Protein AF-A0A523MKH8-F1 (afdb_monomer)

Structure (mmCIF, N/CA/C/O backbone):
data_AF-A0A523MKH8-F1
#
_entry.id   AF-A0A523MKH8-F1
#
loop_
_atom_site.group_PDB
_atom_site.id
_atom_site.type_symbol
_atom_site.label_atom_id
_atom_site.label_alt_id
_atom_site.label_comp_id
_atom_site.label_asym_id
_atom_site.label_entity_id
_atom_site.label_seq_id
_atom_site.pdbx_PDB_ins_code
_atom_site.Cartn_x
_atom_site.Cartn_y
_atom_site.Cartn_z
_atom_site.occupancy
_atom_site.B_iso_or_equiv
_atom_site.auth_seq_id
_atom_site.auth_comp_id
_atom_site.auth_asym_id
_atom_site.auth_atom_id
_atom_site.pdbx_PDB_model_num
ATOM 1 N N . HIS A 1 1 ? -17.937 -6.289 21.067 1.00 56.91 1 HIS A N 1
ATOM 2 C CA . HIS A 1 1 ? -17.363 -6.189 19.705 1.00 56.91 1 HIS A CA 1
ATOM 3 C C . HIS A 1 1 ? -18.243 -6.750 18.577 1.00 56.91 1 HIS A C 1
ATOM 5 O O . HIS A 1 1 ? -18.195 -6.174 17.505 1.00 56.91 1 HIS A O 1
ATOM 11 N N . ARG A 1 2 ? -19.086 -7.787 18.770 1.00 57.19 2 ARG A N 1
ATOM 12 C CA . ARG A 1 2 ? -19.915 -8.384 17.683 1.00 57.19 2 ARG A CA 1
ATOM 13 C C . ARG A 1 2 ? -20.942 -7.458 16.992 1.00 57.19 2 ARG A C 1
ATOM 15 O O . ARG A 1 2 ? -21.466 -7.839 15.958 1.00 57.19 2 ARG A O 1
ATOM 22 N N . ASN A 1 3 ? -21.192 -6.258 17.525 1.00 72.50 3 ASN A N 1
ATOM 23 C CA . ASN A 1 3 ? -22.085 -5.254 16.923 1.00 72.50 3 ASN A CA 1
ATOM 24 C C . ASN A 1 3 ? -21.328 -4.106 16.225 1.00 72.50 3 ASN A C 1
ATOM 26 O O . ASN A 1 3 ? -21.942 -3.107 15.864 1.00 72.50 3 ASN A O 1
ATOM 30 N N . ALA A 1 4 ? -20.000 -4.193 16.094 1.00 81.94 4 ALA A N 1
ATOM 31 C CA . ALA A 1 4 ? -19.232 -3.178 15.382 1.00 81.94 4 ALA A CA 1
ATOM 32 C C . ALA A 1 4 ? -19.385 -3.361 13.864 1.00 81.94 4 ALA A C 1
ATOM 34 O O . ALA A 1 4 ? -19.297 -4.479 13.352 1.00 81.94 4 ALA A O 1
ATOM 35 N N . HIS A 1 5 ? -19.573 -2.249 13.157 1.00 95.19 5 HIS A N 1
ATOM 36 C CA . HIS A 1 5 ? -19.490 -2.180 11.702 1.00 95.19 5 HIS A CA 1
ATOM 37 C C . HIS A 1 5 ? -18.247 -1.372 11.344 1.00 95.19 5 HIS A C 1
ATOM 39 O O . HIS A 1 5 ? -18.125 -0.216 11.742 1.00 95.19 5 HIS A O 1
ATOM 45 N N . VAL A 1 6 ? -17.310 -1.991 10.629 1.00 97.38 6 VAL A N 1
ATOM 46 C CA . VAL A 1 6 ? -16.057 -1.355 10.212 1.00 97.38 6 VAL A CA 1
ATOM 47 C C . VAL A 1 6 ? -16.087 -1.095 8.712 1.00 97.38 6 VAL A C 1
ATOM 49 O O . VAL A 1 6 ? -16.330 -2.002 7.914 1.00 97.38 6 VAL A O 1
ATOM 52 N N . ALA A 1 7 ? -15.818 0.147 8.320 1.00 97.81 7 ALA A N 1
ATOM 53 C CA . ALA A 1 7 ? -15.538 0.491 6.935 1.00 97.81 7 ALA A CA 1
ATOM 54 C C . ALA A 1 7 ? -14.025 0.424 6.690 1.00 97.81 7 ALA A C 1
ATOM 56 O O . ALA A 1 7 ? -13.246 1.010 7.438 1.00 97.81 7 ALA A O 1
ATOM 57 N N . VAL A 1 8 ? -13.612 -0.278 5.637 1.00 97.94 8 VAL A N 1
ATOM 58 C CA . VAL A 1 8 ? -12.225 -0.322 5.167 1.00 97.94 8 VAL A CA 1
ATOM 59 C C . VAL A 1 8 ? -12.155 0.398 3.826 1.00 97.94 8 VAL A C 1
ATOM 61 O O . VAL A 1 8 ? -12.835 0.009 2.876 1.00 97.94 8 VAL A O 1
ATOM 64 N N . ILE A 1 9 ? -11.346 1.456 3.754 1.00 96.81 9 ILE A N 1
ATOM 65 C CA . ILE A 1 9 ? -11.190 2.291 2.558 1.00 96.81 9 ILE A CA 1
ATOM 66 C C . ILE A 1 9 ? -9.905 1.876 1.829 1.00 96.81 9 ILE A C 1
ATOM 68 O O . ILE A 1 9 ? -8.805 2.059 2.342 1.00 96.81 9 ILE A O 1
ATOM 72 N N . GLY A 1 10 ? -10.062 1.319 0.627 1.00 93.81 10 GLY A N 1
ATOM 73 C CA . GLY A 1 10 ? -9.004 0.789 -0.235 1.00 93.81 10 GLY A CA 1
ATOM 74 C C . GLY A 1 10 ? -8.902 -0.739 -0.172 1.00 93.81 10 GLY A C 1
ATOM 75 O O . GLY A 1 10 ? -8.475 -1.296 0.836 1.00 93.81 10 GLY A O 1
ATOM 76 N N . ALA A 1 11 ? -9.204 -1.437 -1.274 1.00 93.38 11 ALA A N 1
ATOM 77 C CA . ALA A 1 11 ? -9.147 -2.904 -1.358 1.00 93.38 11 ALA A CA 1
ATOM 78 C C . ALA A 1 11 ? -7.786 -3.446 -1.834 1.00 93.38 11 ALA A C 1
ATOM 80 O O . ALA A 1 11 ? -7.691 -4.543 -2.387 1.00 93.38 11 ALA A O 1
ATOM 81 N N . GLY A 1 12 ? -6.715 -2.678 -1.614 1.00 91.00 12 GLY A N 1
ATOM 82 C CA . GLY A 1 12 ? -5.345 -3.091 -1.908 1.00 91.00 12 GLY A CA 1
ATOM 83 C C . GLY A 1 12 ? -4.809 -4.158 -0.945 1.00 91.00 12 GLY A C 1
ATOM 84 O O . GLY A 1 12 ? -5.530 -4.710 -0.115 1.00 91.00 12 GLY A O 1
ATOM 85 N N . ALA A 1 13 ? -3.498 -4.414 -1.021 1.00 91.44 13 ALA A N 1
ATOM 86 C CA . ALA A 1 13 ? -2.828 -5.462 -0.243 1.00 91.44 13 ALA A CA 1
ATOM 87 C C . ALA A 1 13 ? -3.000 -5.332 1.281 1.00 91.44 13 ALA A C 1
ATOM 89 O O . ALA A 1 13 ? -2.911 -6.328 1.982 1.00 91.44 13 ALA A O 1
ATOM 90 N N . PHE A 1 14 ? -3.243 -4.132 1.802 1.00 95.69 14 PHE A N 1
ATOM 91 C CA . PHE A 1 14 ? -3.489 -3.932 3.228 1.00 95.69 14 PHE A CA 1
ATOM 92 C C . PHE A 1 14 ? -4.976 -4.068 3.554 1.00 95.69 14 PHE A C 1
ATOM 94 O O . PHE A 1 14 ? -5.374 -4.987 4.266 1.00 95.69 14 PHE A O 1
ATOM 101 N N . GLY A 1 15 ? -5.818 -3.212 2.968 1.00 96.38 15 GLY A N 1
ATOM 102 C CA . GLY A 1 15 ? -7.240 -3.174 3.302 1.00 96.38 15 GLY A CA 1
ATOM 103 C C . GLY A 1 15 ? -7.999 -4.459 2.963 1.00 96.38 15 GLY A C 1
ATOM 104 O O . GLY A 1 15 ? -8.848 -4.872 3.748 1.00 96.38 15 GLY A O 1
ATOM 105 N N . GLY A 1 16 ? -7.660 -5.161 1.875 1.00 95.75 16 GLY A N 1
ATOM 106 C CA . GLY A 1 16 ? -8.291 -6.443 1.544 1.00 95.75 16 GLY A CA 1
ATOM 107 C C . GLY A 1 16 ? -8.060 -7.519 2.615 1.00 95.75 16 GLY A C 1
ATOM 108 O O . GLY A 1 16 ? -9.003 -8.190 3.039 1.00 95.75 16 GLY A O 1
ATOM 109 N N . TRP A 1 17 ? -6.823 -7.648 3.107 1.00 97.69 17 TRP A N 1
ATOM 110 C CA . TRP A 1 17 ? -6.480 -8.601 4.169 1.00 97.69 17 TRP A CA 1
ATOM 111 C C . TRP A 1 17 ? -7.033 -8.179 5.534 1.00 97.69 17 TRP A C 1
ATOM 113 O O . TRP A 1 17 ? -7.532 -9.030 6.272 1.00 97.69 17 TRP A O 1
ATOM 123 N N . THR A 1 18 ? -7.027 -6.883 5.858 1.00 98.25 18 THR A N 1
ATOM 124 C CA . THR A 1 18 ? -7.670 -6.361 7.075 1.00 98.25 18 THR A CA 1
ATOM 125 C C . THR A 1 18 ? -9.172 -6.645 7.072 1.00 98.25 18 THR A C 1
ATOM 127 O O . THR A 1 18 ? -9.703 -7.183 8.042 1.00 98.25 18 THR A O 1
ATOM 130 N N . ALA A 1 19 ? -9.862 -6.354 5.964 1.00 97.88 19 ALA A N 1
ATOM 131 C CA . ALA A 1 19 ? -11.292 -6.612 5.810 1.00 97.88 19 ALA A CA 1
ATOM 132 C C . ALA A 1 19 ? -11.626 -8.102 5.970 1.00 97.88 19 ALA A C 1
ATOM 134 O O . ALA A 1 19 ? -12.582 -8.447 6.666 1.00 97.88 19 ALA A O 1
ATOM 135 N N . LEU A 1 20 ? -10.812 -8.989 5.386 1.00 97.88 20 LEU A N 1
ATOM 136 C CA . LEU A 1 20 ? -10.971 -10.435 5.533 1.00 97.88 20 LEU A CA 1
ATOM 137 C C . LEU A 1 20 ? -10.853 -10.885 6.997 1.00 97.88 20 LEU A C 1
ATOM 139 O O . LEU A 1 20 ? -11.676 -11.675 7.459 1.00 97.88 20 LEU A O 1
ATOM 143 N N . ASN A 1 21 ? -9.853 -10.397 7.734 1.00 98.25 21 ASN A N 1
ATOM 144 C CA . ASN A 1 21 ? -9.635 -10.790 9.129 1.00 98.25 21 ASN A CA 1
ATOM 145 C C . ASN A 1 21 ? -10.689 -10.211 10.086 1.00 98.25 21 ASN A C 1
ATOM 147 O O . ASN A 1 21 ? -11.141 -10.909 10.999 1.00 98.25 21 ASN A O 1
ATOM 151 N N . LEU A 1 22 ? -11.162 -8.986 9.837 1.00 97.62 22 LEU A N 1
ATOM 152 C CA . LEU A 1 22 ? -12.305 -8.409 10.551 1.00 97.62 22 LEU A CA 1
ATOM 153 C C . LEU A 1 22 ? -13.576 -9.239 10.321 1.00 97.62 22 LEU A C 1
ATOM 155 O O . LEU A 1 22 ? -14.253 -9.614 11.280 1.00 97.62 22 LEU A O 1
ATOM 159 N N . LEU A 1 23 ? -13.859 -9.600 9.065 1.00 97.19 23 LEU A N 1
ATOM 160 C CA . LEU A 1 23 ? -15.010 -10.433 8.714 1.00 97.19 23 LEU A CA 1
ATOM 161 C C . LEU A 1 23 ? -14.934 -11.812 9.389 1.00 97.19 23 LEU A C 1
ATOM 163 O O . LEU A 1 23 ? -15.914 -12.271 9.974 1.00 97.19 23 LEU A O 1
ATOM 167 N N . ARG A 1 24 ? -13.759 -12.457 9.370 1.00 97.19 24 ARG A N 1
ATOM 168 C CA . ARG A 1 24 ? -13.514 -13.744 10.054 1.00 97.19 24 ARG A CA 1
ATOM 169 C C . ARG A 1 24 ? -13.691 -13.660 11.570 1.00 97.19 24 ARG A C 1
ATOM 171 O O . ARG A 1 24 ? -14.104 -14.638 12.184 1.00 97.19 24 ARG A O 1
ATOM 178 N N . SER A 1 25 ? -13.447 -12.491 12.156 1.00 95.88 25 SER A N 1
ATOM 179 C CA . SER A 1 25 ? -13.689 -12.209 13.576 1.00 95.88 25 SER A CA 1
ATOM 180 C C . SER A 1 25 ? -15.167 -11.948 13.914 1.00 95.88 25 SER A C 1
ATOM 182 O O . SER A 1 25 ? -15.499 -11.668 15.067 1.00 95.88 25 SER A O 1
ATOM 184 N N . GLY A 1 26 ? -16.073 -12.050 12.933 1.00 95.69 26 GLY A N 1
ATOM 185 C CA . GLY A 1 26 ? -17.515 -11.864 13.113 1.00 95.69 26 GLY A CA 1
ATOM 186 C C . GLY A 1 26 ? -17.958 -10.400 13.143 1.00 95.69 26 GLY A C 1
ATOM 187 O O . GLY A 1 26 ? -19.016 -10.101 13.692 1.00 95.69 26 GLY A O 1
ATOM 188 N N . VAL A 1 27 ? -17.145 -9.494 12.596 1.00 96.44 27 VAL A N 1
ATOM 189 C CA . VAL A 1 27 ? -17.450 -8.064 12.460 1.00 96.44 27 VAL A CA 1
ATOM 190 C C . VAL A 1 27 ? -18.168 -7.833 11.132 1.00 96.44 27 VAL A C 1
ATOM 192 O O . VAL A 1 27 ? -17.822 -8.447 10.120 1.00 96.44 27 VAL A O 1
ATOM 195 N N . GLN A 1 28 ? -19.146 -6.929 11.102 1.00 97.06 28 GLN A N 1
ATOM 196 C CA . GLN A 1 28 ? -19.713 -6.474 9.835 1.00 97.06 28 GLN A CA 1
ATOM 197 C C . GLN A 1 28 ? -18.705 -5.552 9.141 1.00 97.06 28 GLN A C 1
ATOM 199 O O . GLN A 1 28 ? -18.211 -4.607 9.754 1.00 97.06 28 GLN A O 1
ATOM 204 N N . VAL A 1 29 ? -18.404 -5.801 7.865 1.00 97.94 29 VAL A N 1
ATOM 205 C CA . VAL A 1 29 ? -17.393 -5.033 7.124 1.00 97.94 29 VAL A CA 1
ATOM 206 C C . VAL A 1 29 ? -17.981 -4.460 5.841 1.00 97.94 29 VAL A C 1
ATOM 208 O O . VAL A 1 29 ? -18.578 -5.188 5.052 1.00 97.94 29 VAL A O 1
ATOM 211 N N . THR A 1 30 ? -17.761 -3.166 5.609 1.00 97.44 30 THR A N 1
ATOM 212 C CA . THR A 1 30 ? -17.904 -2.555 4.281 1.00 97.44 30 THR A CA 1
ATOM 213 C C . THR A 1 30 ? -16.514 -2.317 3.711 1.00 97.44 30 THR A C 1
ATOM 215 O O . THR A 1 30 ? -15.745 -1.548 4.280 1.00 97.44 30 THR A O 1
ATOM 218 N N . LEU A 1 31 ? -16.191 -2.955 2.587 1.00 96.81 31 LEU A N 1
ATOM 219 C CA . LEU A 1 31 ? -14.949 -2.711 1.856 1.00 96.81 31 LEU A CA 1
ATOM 220 C C . LEU A 1 31 ? -15.229 -1.770 0.683 1.00 96.81 31 LEU A C 1
ATOM 222 O O . LEU A 1 31 ? -16.050 -2.080 -0.179 1.00 96.81 31 LEU A O 1
ATOM 226 N N . LEU A 1 32 ? -14.551 -0.626 0.663 1.00 96.06 32 LEU A N 1
ATOM 227 C CA . LEU A 1 32 ? -14.695 0.403 -0.359 1.00 96.06 32 LEU A CA 1
ATOM 228 C C . LEU A 1 32 ? -13.449 0.421 -1.238 1.00 96.06 32 LEU A C 1
ATOM 230 O O . LEU A 1 32 ? -12.332 0.500 -0.735 1.00 96.06 32 LEU A O 1
ATOM 234 N N . ASP A 1 33 ? -13.639 0.394 -2.551 1.00 93.50 33 ASP A N 1
ATOM 235 C CA . ASP A 1 33 ? -12.572 0.589 -3.526 1.00 93.50 33 ASP A CA 1
ATOM 236 C C . ASP A 1 33 ? -13.068 1.499 -4.648 1.00 93.50 33 ASP A C 1
ATOM 238 O O . ASP A 1 33 ? -14.231 1.416 -5.045 1.00 93.50 33 ASP A O 1
ATOM 242 N N . ALA A 1 34 ? -12.197 2.367 -5.161 1.00 90.06 34 ALA A N 1
ATOM 243 C CA . ALA A 1 34 ? -12.567 3.336 -6.188 1.00 90.06 34 ALA A CA 1
ATOM 244 C C . ALA A 1 34 ? -12.930 2.685 -7.535 1.00 90.06 34 ALA A C 1
ATOM 246 O O . ALA A 1 34 ? -13.630 3.298 -8.339 1.00 90.06 34 ALA A O 1
ATOM 247 N N . TRP A 1 35 ? -12.452 1.466 -7.798 1.00 87.88 35 TRP A N 1
ATOM 248 C CA . TRP A 1 35 ? -12.544 0.826 -9.114 1.00 87.88 35 TRP A CA 1
ATOM 249 C C . TRP A 1 35 ? -13.167 -0.575 -9.079 1.00 87.88 35 TRP A C 1
ATOM 251 O O . TRP A 1 35 ? -13.362 -1.178 -10.134 1.00 87.88 35 TRP A O 1
ATOM 261 N N . GLY A 1 36 ? -13.504 -1.083 -7.892 1.00 85.06 36 GLY A N 1
ATOM 262 C CA . GLY A 1 36 ? -14.128 -2.393 -7.709 1.00 85.06 36 GLY A CA 1
ATOM 263 C C . GLY A 1 36 ? -13.172 -3.581 -7.914 1.00 85.06 36 GLY A C 1
ATOM 264 O O . GLY A 1 36 ? -12.005 -3.421 -8.257 1.00 85.06 36 GLY A O 1
ATOM 265 N N . PRO A 1 37 ? -13.622 -4.819 -7.682 1.00 82.38 37 PRO A N 1
ATOM 266 C CA . PRO A 1 37 ? -12.751 -5.990 -7.756 1.00 82.38 37 PRO A CA 1
ATOM 267 C C . PRO A 1 37 ? -12.254 -6.269 -9.186 1.00 82.38 37 PRO A C 1
ATOM 269 O O . PRO A 1 37 ? -13.000 -6.148 -10.153 1.00 82.38 37 PRO A O 1
ATOM 272 N N . GLY A 1 38 ? -10.993 -6.699 -9.318 1.00 75.38 38 GLY A N 1
ATOM 273 C CA . GLY A 1 38 ? -10.444 -7.215 -10.583 1.00 75.38 38 GLY A CA 1
ATOM 274 C C . GLY A 1 38 ? -10.206 -6.172 -11.683 1.00 75.38 38 GLY A C 1
ATOM 275 O O . GLY A 1 38 ? -10.010 -6.534 -12.841 1.00 75.38 38 GLY A O 1
ATOM 276 N N . HIS A 1 39 ? -10.206 -4.881 -11.349 1.00 81.25 39 HIS A N 1
ATOM 277 C CA . HIS A 1 39 ? -10.043 -3.811 -12.328 1.00 81.25 39 HIS A CA 1
ATOM 278 C C . HIS A 1 39 ? -8.660 -3.828 -13.024 1.00 81.25 39 HIS A C 1
ATOM 280 O O . HIS A 1 39 ? -7.624 -4.149 -12.434 1.00 81.25 39 HIS A O 1
ATOM 286 N N . SER A 1 40 ? -8.595 -3.353 -14.271 1.00 77.38 40 SER A N 1
ATOM 287 C CA . SER A 1 40 ? -7.364 -3.342 -15.090 1.00 77.38 40 SER A CA 1
ATOM 288 C C . SER A 1 40 ? -6.245 -2.436 -14.556 1.00 77.38 40 SER A C 1
ATOM 290 O O . SER A 1 40 ? -5.079 -2.608 -14.915 1.00 77.38 40 SER A O 1
ATOM 292 N N . ARG A 1 41 ? -6.574 -1.482 -13.672 1.00 77.81 41 ARG A N 1
ATOM 293 C CA . ARG A 1 41 ? -5.585 -0.645 -12.965 1.00 77.81 41 ARG A CA 1
ATOM 294 C C . ARG A 1 41 ? -4.790 -1.400 -11.885 1.00 77.81 41 ARG A C 1
ATOM 296 O O . ARG A 1 41 ? -3.844 -0.832 -11.350 1.00 77.81 41 ARG A O 1
ATOM 303 N N . SER A 1 42 ? -5.155 -2.643 -11.550 1.00 78.88 42 SER A N 1
ATOM 304 C CA . SER A 1 42 ? -4.433 -3.439 -10.553 1.00 78.88 42 SER A CA 1
ATOM 305 C C . SER A 1 42 ? -3.056 -3.826 -11.090 1.00 78.88 42 SER A C 1
ATOM 307 O O . SER A 1 42 ? -2.914 -4.233 -12.247 1.00 78.88 42 SER A O 1
ATOM 309 N N . SER A 1 43 ? -2.032 -3.702 -10.246 1.00 75.38 43 SER A N 1
ATOM 310 C CA . SER A 1 43 ? -0.637 -3.980 -10.601 1.00 75.38 43 SER A CA 1
ATOM 311 C C . SER A 1 43 ? -0.232 -5.448 -10.419 1.00 75.38 43 SER A C 1
ATOM 313 O O . SER A 1 43 ? 0.876 -5.815 -10.829 1.00 75.38 43 SER A O 1
ATOM 315 N N . SER A 1 44 ? -1.106 -6.258 -9.811 1.00 70.12 44 SER A N 1
ATOM 316 C CA . SER A 1 44 ? -0.870 -7.657 -9.425 1.00 70.12 44 SER A CA 1
ATOM 317 C C . SER A 1 44 ? -1.852 -8.662 -10.045 1.00 70.12 44 SER A C 1
ATOM 319 O O . SER A 1 44 ? -1.660 -9.861 -9.877 1.00 70.12 44 SER A O 1
ATOM 321 N N . GLY A 1 45 ? -2.889 -8.205 -10.755 1.00 66.88 45 GLY A N 1
ATOM 322 C CA . GLY A 1 45 ? -3.829 -9.075 -11.479 1.00 66.88 45 GLY A CA 1
ATOM 323 C C . GLY A 1 45 ? -3.494 -9.233 -12.967 1.00 66.88 45 GLY A C 1
ATOM 324 O O . GLY A 1 45 ? -2.735 -8.436 -13.512 1.00 66.88 45 GLY A O 1
ATOM 325 N N . GLY A 1 46 ? -4.105 -10.218 -13.634 1.00 66.00 46 GLY A N 1
ATOM 326 C CA . GLY A 1 46 ? -4.067 -10.402 -15.092 1.00 66.00 46 GLY A CA 1
ATOM 327 C C . GLY A 1 46 ? -3.335 -11.671 -15.538 1.00 66.00 46 GLY A C 1
ATOM 328 O O . GLY A 1 46 ? -2.141 -11.816 -15.307 1.00 66.00 46 GLY A O 1
ATOM 329 N N . GLU A 1 47 ? -4.049 -12.565 -16.226 1.00 59.38 47 GLU A N 1
ATOM 330 C CA . GLU A 1 47 ? -3.547 -13.884 -16.662 1.00 59.38 47 GLU A CA 1
ATOM 331 C C . GLU A 1 47 ? -2.553 -13.820 -17.838 1.00 59.38 47 GLU A C 1
ATOM 333 O O . GLU A 1 47 ? -1.841 -14.778 -18.108 1.00 59.38 47 GLU A O 1
ATOM 338 N N . GLN A 1 48 ? -2.485 -12.680 -18.532 1.00 65.19 48 GLN A N 1
ATOM 339 C CA . GLN A 1 48 ? -1.672 -12.470 -19.742 1.00 65.19 48 GLN A CA 1
ATOM 340 C C . GLN A 1 48 ? -0.309 -11.811 -19.446 1.00 65.19 48 GLN A C 1
ATOM 342 O O . GLN A 1 48 ? 0.439 -11.471 -20.363 1.00 65.19 48 GLN A O 1
ATOM 347 N N . ARG A 1 49 ? 0.013 -11.556 -18.170 1.00 72.06 49 ARG A N 1
ATOM 348 C CA . ARG A 1 49 ? 1.235 -10.847 -17.764 1.00 72.06 49 ARG A CA 1
ATOM 349 C C . ARG A 1 49 ? 2.333 -11.855 -17.421 1.00 72.06 49 ARG A C 1
ATOM 351 O O . ARG A 1 49 ? 2.150 -12.707 -16.560 1.00 72.06 49 ARG A O 1
ATOM 358 N N . GLY A 1 50 ? 3.465 -11.754 -18.119 1.00 82.69 50 GLY A N 1
ATOM 359 C CA . GLY A 1 50 ? 4.641 -12.605 -17.925 1.00 82.69 50 GLY A CA 1
ATOM 360 C C . GLY A 1 50 ? 5.641 -12.027 -16.920 1.00 82.69 50 GLY A C 1
ATOM 361 O O . GLY A 1 50 ? 5.280 -11.547 -15.847 1.00 82.69 50 GLY A O 1
ATOM 362 N N . PHE A 1 51 ? 6.925 -12.066 -17.275 1.00 88.38 51 PHE A N 1
ATOM 363 C CA . PHE A 1 51 ? 8.002 -11.551 -16.433 1.00 88.38 51 PHE A CA 1
ATOM 364 C C . PHE A 1 51 ? 7.854 -10.039 -16.193 1.00 88.38 51 PHE A C 1
ATOM 366 O O . PHE A 1 51 ? 7.804 -9.256 -17.143 1.00 88.38 51 PHE A O 1
ATOM 373 N N . LYS A 1 52 ? 7.826 -9.622 -14.923 1.00 89.75 52 LYS A N 1
ATOM 374 C C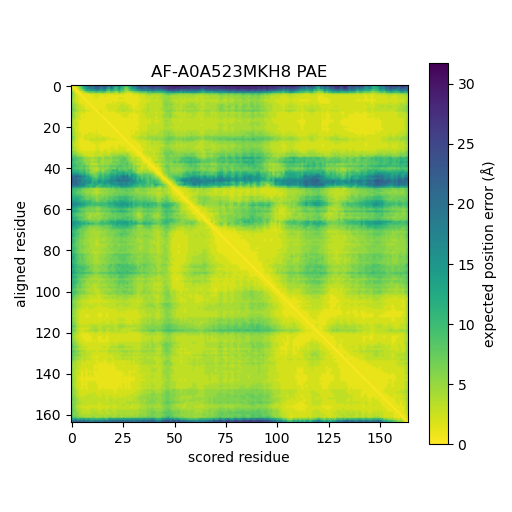A . LYS A 1 52 ? 7.726 -8.215 -14.520 1.00 89.75 52 LYS A CA 1
ATOM 375 C C . LYS A 1 52 ? 9.040 -7.739 -13.921 1.00 89.75 52 LYS A C 1
ATOM 377 O O . LYS A 1 52 ? 9.640 -8.420 -13.096 1.00 89.75 52 LYS A O 1
ATOM 382 N N . ILE A 1 53 ? 9.424 -6.526 -14.292 1.00 90.75 53 ILE A N 1
ATOM 383 C CA . ILE A 1 53 ? 10.526 -5.797 -13.683 1.00 90.75 53 ILE A CA 1
ATOM 384 C C . ILE A 1 53 ? 10.065 -4.390 -13.318 1.00 90.75 53 ILE A C 1
ATOM 386 O O . ILE A 1 53 ? 9.186 -3.830 -13.974 1.00 90.75 53 ILE A O 1
ATOM 390 N N . ALA A 1 54 ? 10.630 -3.847 -12.251 1.00 89.44 54 ALA A N 1
ATOM 391 C CA . ALA A 1 54 ? 10.425 -2.476 -11.828 1.00 89.44 54 ALA A CA 1
ATOM 392 C C . ALA A 1 54 ? 11.759 -1.924 -11.331 1.00 89.44 54 ALA A C 1
ATOM 394 O O . ALA A 1 54 ? 12.555 -2.670 -10.761 1.00 89.44 54 ALA A O 1
ATOM 395 N N . ASP A 1 55 ? 11.974 -0.640 -11.580 1.00 88.12 55 ASP A N 1
ATOM 396 C CA . ASP A 1 55 ? 13.020 0.139 -10.931 1.00 88.12 55 ASP A CA 1
ATOM 397 C C . ASP A 1 55 ? 12.467 0.643 -9.591 1.00 88.12 55 ASP A C 1
ATOM 399 O O . ASP A 1 55 ? 11.350 1.168 -9.551 1.00 88.12 55 ASP A O 1
ATOM 403 N N . ASP A 1 56 ? 13.201 0.411 -8.506 1.00 86.75 56 ASP A N 1
ATOM 404 C CA . ASP A 1 56 ? 12.854 0.838 -7.149 1.00 86.75 56 ASP A CA 1
ATOM 405 C C . ASP A 1 56 ? 13.673 2.047 -6.677 1.00 86.75 56 ASP A C 1
ATOM 407 O O . ASP A 1 56 ? 13.557 2.447 -5.517 1.00 86.75 56 ASP A O 1
ATOM 411 N N . ALA A 1 57 ? 14.458 2.662 -7.567 1.00 85.88 57 ALA A N 1
ATOM 412 C CA . ALA A 1 57 ? 15.171 3.890 -7.268 1.00 85.88 57 ALA A CA 1
ATOM 413 C C . ALA A 1 57 ? 14.206 5.005 -6.835 1.00 85.88 57 ALA A C 1
ATOM 415 O O . ALA A 1 57 ? 13.185 5.274 -7.476 1.00 85.88 57 ALA A O 1
ATOM 416 N N . SER A 1 58 ? 14.560 5.690 -5.746 1.00 81.69 58 SER A N 1
ATOM 417 C CA . SER A 1 58 ? 13.794 6.829 -5.247 1.00 81.69 58 SER A CA 1
ATOM 418 C C . SER A 1 58 ? 13.736 7.944 -6.289 1.00 81.69 58 SER A C 1
ATOM 420 O O . SER A 1 58 ? 14.761 8.471 -6.724 1.00 81.69 58 SER A O 1
ATOM 422 N N . GLY A 1 59 ? 12.514 8.312 -6.670 1.00 82.69 59 GLY A N 1
ATOM 423 C CA . GLY A 1 59 ? 12.231 9.484 -7.489 1.00 82.69 59 GLY A CA 1
ATOM 424 C C . GLY A 1 59 ? 11.957 10.735 -6.646 1.00 82.69 59 GLY A C 1
ATOM 425 O O . GLY A 1 59 ? 11.936 10.665 -5.416 1.00 82.69 59 GLY A O 1
ATOM 426 N N . PRO A 1 60 ? 11.718 11.885 -7.296 1.00 85.50 60 PRO A N 1
ATOM 427 C CA . PRO A 1 60 ? 11.276 13.089 -6.605 1.00 85.50 60 PRO A CA 1
ATOM 428 C C . PRO A 1 60 ? 9.899 12.895 -5.948 1.00 85.50 60 PRO A C 1
ATOM 430 O O . PRO A 1 60 ? 9.084 12.067 -6.378 1.00 85.50 60 PRO A O 1
ATOM 433 N N . GLU A 1 61 ? 9.627 13.711 -4.929 1.00 87.94 61 GLU A N 1
ATOM 434 C CA . GLU A 1 61 ? 8.278 13.858 -4.384 1.00 87.94 61 GLU A CA 1
ATOM 435 C C . GLU A 1 61 ? 7.308 14.322 -5.471 1.00 87.94 61 GLU A C 1
ATOM 437 O O . GLU A 1 61 ? 7.654 15.098 -6.365 1.00 87.94 61 GLU A O 1
ATOM 442 N N . HIS A 1 62 ? 6.083 13.813 -5.408 1.00 88.75 62 HIS A N 1
ATOM 443 C CA . HIS A 1 62 ? 5.078 14.053 -6.428 1.00 88.75 62 HIS A CA 1
ATOM 444 C C . HIS A 1 62 ? 3.674 13.922 -5.834 1.00 88.75 62 HIS A C 1
ATOM 446 O O . HIS A 1 62 ? 3.445 13.132 -4.918 1.00 88.75 62 HIS A O 1
ATOM 452 N N . ASP A 1 63 ? 2.717 14.684 -6.364 1.00 89.38 63 ASP A N 1
ATOM 453 C CA . ASP A 1 63 ? 1.321 14.594 -5.937 1.00 89.38 63 ASP A CA 1
ATOM 454 C C . ASP A 1 63 ? 0.649 13.382 -6.608 1.00 89.38 63 ASP A C 1
ATOM 456 O O . ASP A 1 63 ? 0.549 13.326 -7.844 1.00 89.38 63 ASP A O 1
ATOM 460 N N . PRO A 1 64 ? 0.155 12.398 -5.834 1.00 86.19 64 PRO A N 1
ATOM 461 C CA . PRO A 1 64 ? -0.415 11.178 -6.391 1.00 86.19 64 PRO A CA 1
ATOM 462 C C . PRO A 1 64 ? -1.652 11.412 -7.276 1.00 86.19 64 PRO A C 1
ATOM 464 O O . PRO A 1 64 ? -1.968 10.554 -8.112 1.00 86.19 64 PRO A O 1
ATOM 467 N N . SER A 1 65 ? -2.318 12.559 -7.116 1.00 85.94 65 SER A N 1
ATOM 468 C CA . SER A 1 65 ? -3.557 12.944 -7.800 1.00 85.94 65 SER A CA 1
ATOM 469 C C . SER A 1 65 ? -3.319 13.579 -9.168 1.00 85.94 65 SER A C 1
ATOM 471 O O . SER A 1 65 ? -4.185 13.488 -10.036 1.00 85.94 65 SER A O 1
ATOM 473 N N . THR A 1 66 ? -2.160 14.209 -9.372 1.00 86.94 66 THR A N 1
ATOM 474 C CA . THR A 1 66 ? -1.868 15.023 -10.567 1.00 86.94 66 THR A CA 1
ATOM 475 C C . THR A 1 66 ? -0.674 14.525 -11.379 1.00 86.94 66 THR A C 1
ATOM 477 O O . THR A 1 66 ? -0.505 14.925 -12.528 1.00 86.94 66 THR A O 1
ATOM 480 N N . THR A 1 67 ? 0.139 13.624 -10.822 1.00 85.25 67 THR A N 1
ATOM 481 C CA . THR A 1 67 ? 1.343 13.109 -11.488 1.00 85.25 67 THR A CA 1
ATOM 482 C C . THR A 1 67 ? 1.022 12.316 -12.755 1.00 85.25 67 THR A C 1
ATOM 484 O O . THR A 1 67 ? 0.187 11.407 -12.739 1.00 85.25 67 THR A O 1
ATOM 487 N N . GLU A 1 68 ? 1.756 12.616 -13.831 1.00 83.88 68 GLU A N 1
ATOM 488 C CA . GLU A 1 68 ? 1.722 11.879 -15.096 1.00 83.88 68 GLU A CA 1
ATOM 489 C C . GLU A 1 68 ? 2.130 10.411 -14.888 1.00 83.88 68 GLU A C 1
ATOM 491 O O . GLU A 1 68 ? 3.140 10.107 -14.252 1.00 83.88 68 GLU A O 1
ATOM 496 N N . ARG A 1 69 ? 1.344 9.477 -15.434 1.00 85.94 69 ARG A N 1
ATOM 497 C CA . ARG A 1 69 ? 1.526 8.026 -15.235 1.00 85.94 69 ARG A CA 1
ATOM 498 C C . ARG A 1 69 ? 2.004 7.308 -16.494 1.00 85.94 69 ARG A C 1
ATOM 500 O O . ARG A 1 69 ? 1.799 6.100 -16.640 1.00 85.94 69 ARG A O 1
ATOM 507 N N . THR A 1 70 ? 2.665 8.043 -17.377 1.00 88.62 70 THR A N 1
ATOM 508 C CA . THR A 1 70 ? 3.277 7.528 -18.600 1.00 88.62 70 THR A CA 1
ATOM 509 C C . THR A 1 70 ? 4.743 7.175 -18.358 1.00 88.62 70 THR A C 1
ATOM 511 O O . THR A 1 70 ? 5.527 7.988 -17.874 1.00 88.62 70 THR A O 1
ATOM 514 N N . VAL A 1 71 ? 5.132 5.946 -18.706 1.00 90.12 71 VAL A N 1
ATOM 515 C CA . VAL A 1 71 ? 6.531 5.505 -18.606 1.00 90.12 71 VAL A CA 1
ATOM 516 C C . VAL A 1 71 ? 7.348 6.149 -19.725 1.00 90.12 71 VAL A C 1
ATOM 518 O O . VAL A 1 71 ? 6.943 6.135 -20.887 1.00 90.12 71 VAL A O 1
ATOM 521 N N . THR A 1 72 ? 8.513 6.698 -19.391 1.00 92.19 72 THR A N 1
ATOM 522 C CA . THR A 1 72 ? 9.386 7.346 -20.376 1.00 92.19 72 THR A CA 1
ATOM 523 C C . THR A 1 72 ? 10.081 6.317 -21.273 1.00 92.19 72 THR A C 1
ATOM 525 O O . THR A 1 72 ? 10.390 5.202 -20.847 1.00 92.19 72 THR A O 1
ATOM 528 N N . ALA A 1 73 ? 10.403 6.702 -22.512 1.00 93.81 73 ALA A N 1
ATOM 529 C CA . ALA A 1 73 ? 11.185 5.854 -23.419 1.00 93.81 73 ALA A CA 1
ATOM 530 C C . ALA A 1 73 ? 12.563 5.487 -22.829 1.00 93.81 73 ALA A C 1
ATOM 532 O O . ALA A 1 73 ? 13.034 4.362 -22.994 1.00 93.81 73 ALA A O 1
ATOM 533 N N . ALA A 1 74 ? 13.178 6.416 -22.087 1.00 93.62 74 ALA A N 1
ATOM 534 C CA . ALA A 1 74 ? 14.418 6.171 -21.358 1.00 93.62 74 ALA A CA 1
ATOM 535 C C . ALA A 1 74 ? 14.240 5.110 -20.258 1.00 93.62 74 ALA A C 1
ATOM 537 O O . ALA A 1 74 ? 15.061 4.200 -20.161 1.00 93.62 74 ALA A O 1
ATOM 538 N N . GLY A 1 75 ? 13.148 5.174 -19.487 1.00 92.88 75 GLY A N 1
ATOM 539 C CA . GLY A 1 75 ? 12.818 4.177 -18.465 1.00 92.88 75 GLY A CA 1
ATOM 540 C C . GLY A 1 75 ? 12.569 2.787 -19.053 1.00 92.88 75 GLY A C 1
ATOM 541 O O . GLY A 1 75 ? 13.078 1.798 -18.530 1.00 92.88 75 GLY A O 1
ATOM 542 N N . ILE A 1 76 ? 11.868 2.706 -20.192 1.00 94.31 76 ILE A N 1
ATOM 543 C CA . ILE A 1 76 ? 11.695 1.443 -20.928 1.00 94.31 76 ILE A CA 1
ATOM 544 C C . ILE A 1 76 ? 13.057 0.891 -21.357 1.00 94.31 76 ILE A C 1
ATOM 546 O O . ILE A 1 76 ? 13.356 -0.263 -21.062 1.00 94.31 76 ILE A O 1
ATOM 550 N N . SER A 1 77 ? 13.898 1.716 -21.991 1.00 94.62 77 SER A N 1
ATOM 551 C CA . SER A 1 77 ? 15.232 1.308 -22.452 1.00 94.62 77 SER A CA 1
ATOM 552 C C . SER A 1 77 ? 16.099 0.782 -21.302 1.00 94.62 77 SER A C 1
ATOM 554 O O . SER A 1 77 ? 16.672 -0.306 -21.403 1.00 94.62 77 SER A O 1
ATOM 556 N N . ALA A 1 78 ? 16.131 1.496 -20.171 1.00 94.31 78 ALA A N 1
ATOM 557 C CA . ALA A 1 78 ? 16.860 1.086 -18.974 1.00 94.31 78 ALA A CA 1
ATOM 558 C C . ALA A 1 78 ? 16.383 -0.279 -18.447 1.00 94.31 78 ALA A C 1
ATOM 560 O O . ALA A 1 78 ? 17.200 -1.186 -18.260 1.00 94.31 78 ALA A O 1
ATOM 561 N N . ALA A 1 79 ? 15.068 -0.467 -18.300 1.00 94.19 79 ALA A N 1
ATOM 562 C CA . ALA A 1 79 ? 14.486 -1.728 -17.846 1.00 94.19 79 ALA A CA 1
ATOM 563 C C . ALA A 1 79 ? 14.784 -2.890 -18.812 1.00 94.19 79 ALA A C 1
ATOM 565 O O . ALA A 1 79 ? 15.186 -3.971 -18.372 1.00 94.19 79 ALA A O 1
ATOM 566 N N . THR A 1 80 ? 14.650 -2.673 -20.128 1.00 93.81 80 THR A N 1
ATOM 567 C CA . THR A 1 80 ? 14.921 -3.701 -21.149 1.00 93.81 80 THR A CA 1
ATOM 568 C C . THR A 1 80 ? 16.403 -4.071 -21.248 1.00 93.81 80 THR A C 1
ATOM 570 O O . THR A 1 80 ? 16.744 -5.234 -21.472 1.00 93.81 80 THR A O 1
ATOM 573 N N . ASN A 1 81 ? 17.306 -3.115 -21.025 1.00 94.38 81 ASN A N 1
ATOM 574 C CA . ASN A 1 81 ? 18.742 -3.388 -20.988 1.00 94.38 81 ASN A CA 1
ATOM 575 C C . ASN A 1 81 ? 19.109 -4.190 -19.737 1.00 94.38 81 ASN A C 1
ATOM 577 O O . ASN A 1 81 ? 19.840 -5.180 -19.823 1.00 94.38 81 ASN A O 1
ATOM 581 N N . TYR A 1 82 ? 18.562 -3.811 -18.580 1.00 94.94 82 TYR A N 1
ATOM 582 C CA . TYR A 1 82 ? 18.844 -4.490 -17.321 1.00 94.94 82 TYR A CA 1
ATOM 583 C C . TYR A 1 82 ? 18.306 -5.927 -17.304 1.00 94.94 82 TYR A C 1
ATOM 585 O O . TYR A 1 82 ? 19.040 -6.847 -16.935 1.00 94.94 82 TYR A O 1
ATOM 593 N N . ILE A 1 83 ? 17.077 -6.167 -17.778 1.00 94.88 83 ILE A N 1
ATOM 594 C CA . ILE A 1 83 ? 16.538 -7.533 -17.876 1.00 94.88 83 ILE A CA 1
ATOM 595 C C . ILE A 1 83 ? 17.361 -8.391 -18.842 1.00 94.88 83 ILE A C 1
ATOM 597 O O . ILE A 1 83 ? 17.690 -9.521 -18.502 1.00 94.88 83 ILE A O 1
ATOM 601 N N . GLY A 1 84 ? 17.785 -7.855 -19.991 1.00 95.31 84 GLY A N 1
ATOM 602 C CA . GLY A 1 84 ? 18.643 -8.574 -20.933 1.00 95.31 84 GLY A CA 1
ATOM 603 C C . GLY A 1 84 ? 20.052 -8.849 -20.393 1.00 95.31 84 GLY A C 1
ATOM 604 O O . GLY A 1 84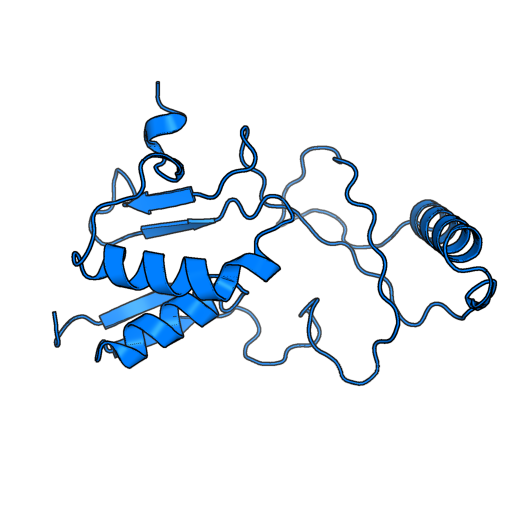 ? 20.703 -9.815 -20.798 1.00 95.31 84 GLY A O 1
ATOM 605 N N . TYR A 1 85 ? 20.548 -8.021 -19.476 1.00 95.81 85 TYR A N 1
ATOM 606 C CA . TYR A 1 85 ? 21.798 -8.266 -18.763 1.00 95.81 85 TYR A CA 1
ATOM 607 C C . TYR A 1 85 ? 21.644 -9.369 -17.704 1.00 95.81 85 TYR A C 1
ATOM 609 O O . TYR A 1 85 ? 22.429 -10.316 -17.695 1.00 95.81 85 TYR A O 1
ATOM 617 N N . ARG A 1 86 ? 20.622 -9.279 -16.841 1.00 96.06 86 ARG A N 1
ATOM 618 C CA . ARG A 1 86 ? 20.382 -10.226 -15.734 1.00 96.06 86 ARG A CA 1
ATOM 619 C C . ARG A 1 86 ? 19.833 -11.576 -16.195 1.00 96.06 86 ARG A C 1
ATOM 621 O O . ARG A 1 86 ? 20.162 -12.598 -15.601 1.00 96.06 86 ARG A O 1
ATOM 628 N N . PHE A 1 87 ? 19.035 -11.576 -17.257 1.00 95.94 87 PHE A N 1
ATOM 629 C CA . PHE A 1 87 ? 18.369 -12.740 -17.836 1.00 95.94 87 PHE A CA 1
ATOM 630 C C . PHE A 1 87 ? 18.603 -12.760 -19.356 1.00 95.94 87 PHE A C 1
ATOM 632 O O . PHE A 1 87 ? 17.739 -12.333 -20.124 1.00 95.94 87 PHE A O 1
ATOM 639 N N . PRO A 1 88 ? 19.757 -13.264 -19.835 1.00 96.31 88 PRO A N 1
ATOM 640 C CA . PRO A 1 88 ? 20.115 -13.212 -21.256 1.00 96.31 88 PRO A CA 1
ATOM 641 C C . PRO A 1 88 ? 19.087 -13.838 -22.209 1.00 96.31 88 PRO A C 1
ATOM 643 O O . PRO A 1 88 ? 18.942 -13.360 -23.330 1.00 96.31 88 PRO A O 1
ATOM 646 N N . GLY A 1 89 ? 18.340 -14.854 -21.758 1.00 95.81 89 GLY A N 1
ATOM 647 C CA . GLY A 1 89 ? 17.258 -15.477 -22.532 1.00 95.81 89 GLY A CA 1
ATOM 648 C C . GLY A 1 89 ? 16.044 -14.572 -22.783 1.00 95.81 89 GLY A C 1
ATOM 649 O O . GLY A 1 89 ? 15.214 -14.899 -23.621 1.00 95.81 89 GLY A O 1
ATOM 650 N N . LEU A 1 90 ? 15.945 -13.433 -22.089 1.00 94.69 90 LEU A N 1
ATOM 651 C CA . LEU A 1 90 ? 14.902 -12.422 -22.285 1.00 94.69 90 LEU A CA 1
ATOM 652 C C . LEU A 1 90 ? 15.379 -11.228 -23.131 1.00 94.69 90 LEU A C 1
ATOM 654 O O . LEU A 1 90 ? 14.637 -10.259 -23.296 1.00 94.69 90 LEU A O 1
ATOM 658 N N . ARG A 1 91 ? 16.599 -11.259 -23.691 1.00 95.50 91 ARG A N 1
ATOM 659 C CA . ARG A 1 91 ? 17.058 -10.204 -24.612 1.00 95.50 91 ARG A CA 1
ATOM 660 C C . ARG A 1 91 ? 16.159 -10.134 -25.841 1.00 95.50 91 ARG A C 1
ATOM 662 O O . ARG A 1 91 ? 15.944 -11.136 -26.512 1.00 95.50 91 ARG A O 1
ATOM 669 N N . GLY A 1 92 ? 15.677 -8.930 -26.146 1.00 92.00 92 GLY A N 1
ATOM 670 C CA . GLY A 1 92 ? 14.789 -8.692 -27.284 1.00 92.00 92 GLY A CA 1
ATOM 671 C C . GLY A 1 92 ? 13.365 -9.224 -27.097 1.00 92.00 92 GLY A C 1
ATOM 672 O O . GLY A 1 92 ? 12.589 -9.181 -28.048 1.00 92.00 92 GLY A O 1
ATOM 673 N N . ALA A 1 93 ? 13.004 -9.710 -25.901 1.00 93.00 93 ALA A N 1
ATOM 674 C CA . ALA A 1 93 ? 11.628 -10.086 -25.607 1.00 93.00 93 ALA A CA 1
ATOM 675 C C . ALA A 1 93 ? 10.690 -8.869 -25.768 1.00 93.00 93 ALA A C 1
ATOM 677 O O . ALA A 1 93 ? 11.067 -7.752 -25.397 1.00 93.00 93 ALA A O 1
ATOM 678 N N . PRO A 1 94 ? 9.474 -9.057 -26.312 1.00 92.00 94 PRO A N 1
ATOM 679 C CA . PRO A 1 94 ? 8.543 -7.958 -26.532 1.00 92.00 94 PRO A CA 1
ATOM 680 C C . PRO A 1 94 ? 8.042 -7.371 -25.207 1.00 92.00 94 PRO A C 1
ATOM 682 O O . PRO A 1 94 ? 7.702 -8.098 -24.272 1.00 92.00 94 PRO A O 1
ATOM 685 N N . LEU A 1 95 ? 7.937 -6.041 -25.150 1.00 91.62 95 LEU A N 1
ATOM 686 C CA . LEU A 1 95 ? 7.258 -5.345 -24.061 1.00 91.62 95 LEU A CA 1
ATOM 687 C C . LEU A 1 95 ? 5.746 -5.553 -24.202 1.00 91.62 95 LEU A C 1
ATOM 689 O O . LEU A 1 95 ? 5.127 -5.003 -25.109 1.00 91.62 95 LEU A O 1
ATOM 693 N N . ILE A 1 96 ? 5.160 -6.329 -23.293 1.00 90.69 96 ILE A N 1
ATOM 694 C CA . ILE A 1 96 ? 3.709 -6.558 -23.259 1.00 90.69 96 ILE A CA 1
ATOM 695 C C . ILE A 1 96 ? 2.980 -5.353 -22.657 1.00 90.69 96 ILE A C 1
ATOM 697 O O . ILE A 1 96 ? 1.902 -4.983 -23.112 1.00 90.69 96 ILE A O 1
ATOM 701 N N . GLU A 1 97 ? 3.564 -4.738 -21.624 1.00 89.44 97 GLU A N 1
ATOM 702 C CA . GLU A 1 97 ? 2.917 -3.668 -20.872 1.00 89.44 97 GLU A CA 1
ATOM 703 C C . GLU A 1 97 ? 3.922 -2.845 -20.055 1.00 89.44 97 GLU A C 1
ATOM 705 O O . GLU A 1 97 ? 4.887 -3.389 -19.517 1.00 89.44 97 GLU A O 1
ATOM 710 N N . SER A 1 98 ? 3.661 -1.544 -19.900 1.00 91.06 98 SER A N 1
ATOM 711 C CA . SER A 1 98 ? 4.388 -0.654 -18.990 1.00 91.06 98 SER A CA 1
ATOM 712 C C . SER A 1 98 ? 3.417 0.206 -18.175 1.00 91.06 98 SER A C 1
ATOM 714 O O . SER A 1 98 ? 2.334 0.567 -18.638 1.00 91.06 98 SER A O 1
ATOM 716 N N . ARG A 1 99 ? 3.778 0.499 -16.920 1.00 89.31 99 ARG A N 1
ATOM 717 C CA . ARG A 1 99 ? 2.983 1.327 -16.000 1.00 89.31 99 ARG A CA 1
ATOM 718 C C . ARG A 1 99 ? 3.885 2.099 -15.048 1.00 89.31 99 ARG A C 1
ATOM 720 O O . ARG A 1 99 ? 4.939 1.599 -14.666 1.00 89.31 99 ARG A O 1
ATOM 727 N N . VAL A 1 100 ? 3.409 3.257 -14.597 1.00 88.81 100 VAL A N 1
ATOM 728 C CA . VAL A 1 100 ? 3.984 3.978 -13.455 1.00 88.81 100 VAL A CA 1
ATOM 729 C C . VAL A 1 100 ? 3.331 3.489 -12.161 1.00 88.81 100 VAL A C 1
ATOM 731 O O . VAL A 1 100 ? 2.103 3.408 -12.061 1.00 88.81 100 VAL A O 1
ATOM 734 N N . CYS A 1 101 ? 4.161 3.161 -11.172 1.00 87.00 101 CYS A N 1
ATOM 735 C CA . CYS A 1 101 ? 3.753 2.837 -9.808 1.00 87.00 101 CYS A CA 1
ATOM 736 C C . CYS A 1 101 ? 4.191 3.969 -8.876 1.00 87.00 101 CYS A C 1
ATOM 738 O O . CYS A 1 101 ? 5.251 4.550 -9.081 1.00 87.00 101 CYS A O 1
ATOM 740 N N . GLN A 1 102 ? 3.385 4.269 -7.863 1.00 88.62 102 GLN A N 1
ATOM 741 C CA . GLN A 1 102 ? 3.697 5.288 -6.864 1.00 88.62 102 GLN A CA 1
ATOM 742 C C . GLN A 1 102 ? 3.933 4.609 -5.528 1.00 88.62 102 GLN A C 1
ATOM 744 O O . GLN A 1 102 ? 3.212 3.673 -5.170 1.00 88.62 102 GLN A O 1
ATOM 749 N N . TYR A 1 103 ? 4.942 5.074 -4.803 1.00 90.25 103 TYR A N 1
ATOM 750 C CA . TYR A 1 103 ? 5.210 4.612 -3.452 1.00 90.25 103 TYR A CA 1
ATOM 751 C C . TYR A 1 103 ? 4.662 5.619 -2.452 1.00 90.25 103 TYR A C 1
ATOM 753 O O . TYR A 1 103 ? 4.848 6.824 -2.592 1.00 90.25 103 TYR A O 1
ATOM 761 N N . THR A 1 104 ? 4.009 5.101 -1.419 1.00 91.50 104 THR A N 1
ATOM 762 C CA . THR A 1 104 ? 3.717 5.854 -0.202 1.00 91.50 104 THR A CA 1
ATOM 763 C C . THR A 1 104 ? 4.805 5.502 0.801 1.00 91.50 104 THR A C 1
ATOM 765 O O . THR A 1 104 ? 4.722 4.455 1.449 1.00 91.50 104 THR A O 1
ATOM 768 N N . ASN A 1 105 ? 5.843 6.334 0.852 1.00 93.44 105 ASN A N 1
ATOM 769 C CA . ASN A 1 105 ? 7.010 6.131 1.705 1.00 93.44 105 ASN A CA 1
ATOM 770 C C . ASN A 1 105 ? 6.840 6.851 3.043 1.00 93.44 105 ASN A C 1
ATOM 772 O O . ASN A 1 105 ? 6.305 7.958 3.103 1.00 93.44 105 ASN A O 1
ATOM 776 N N . THR A 1 106 ? 7.344 6.229 4.096 1.00 94.62 106 THR A N 1
ATOM 777 C CA . THR A 1 106 ? 7.634 6.857 5.389 1.00 94.62 106 THR A CA 1
ATOM 778 C C . THR A 1 106 ? 9.126 7.190 5.484 1.00 94.62 106 THR A C 1
ATOM 780 O O . THR A 1 106 ? 9.923 6.569 4.777 1.00 94.62 106 THR A O 1
ATOM 783 N N . PRO A 1 107 ? 9.541 8.144 6.342 1.00 93.00 107 PRO A N 1
ATOM 784 C CA . PRO A 1 107 ? 10.954 8.510 6.488 1.00 93.00 107 PRO A CA 1
ATOM 785 C C . PRO A 1 107 ? 11.882 7.355 6.892 1.00 93.00 107 PRO A C 1
ATOM 787 O O . PRO A 1 107 ? 13.049 7.351 6.511 1.00 93.00 107 PRO A O 1
ATOM 790 N N . ASP A 1 108 ? 11.372 6.388 7.655 1.00 95.06 108 ASP A N 1
ATOM 791 C CA . ASP A 1 108 ? 12.119 5.217 8.132 1.00 95.06 108 ASP A CA 1
ATOM 792 C C . ASP A 1 108 ? 11.881 3.951 7.297 1.00 95.06 108 ASP A C 1
ATOM 794 O O . ASP A 1 108 ? 12.527 2.931 7.523 1.00 95.06 108 ASP A O 1
ATOM 798 N N . GLY A 1 109 ? 10.984 4.015 6.311 1.00 94.62 109 GLY A N 1
ATOM 799 C CA . GLY A 1 109 ? 10.607 2.874 5.490 1.00 94.62 109 GLY A CA 1
ATOM 800 C C . GLY A 1 109 ? 9.618 1.912 6.153 1.00 94.62 109 GLY A C 1
ATOM 801 O O . GLY A 1 109 ? 9.205 0.976 5.486 1.00 94.62 109 GLY A O 1
ATOM 802 N N . ASP A 1 110 ? 9.175 2.137 7.392 1.00 96.12 110 ASP A N 1
ATOM 803 C CA . ASP A 1 110 ? 8.232 1.256 8.092 1.00 96.12 110 ASP A CA 1
ATOM 804 C C . ASP A 1 110 ? 6.761 1.653 7.893 1.00 96.12 110 ASP A C 1
ATOM 806 O O . ASP A 1 110 ? 6.427 2.780 7.522 1.00 96.12 110 ASP A O 1
ATOM 810 N N . PHE A 1 111 ? 5.841 0.734 8.189 1.00 97.38 111 PHE A N 1
ATOM 811 C CA . PHE A 1 111 ? 4.403 0.982 8.052 1.00 97.38 111 PHE A CA 1
ATOM 812 C C . PHE A 1 111 ? 3.885 2.047 9.027 1.00 97.38 111 PHE A C 1
ATOM 814 O O . PHE A 1 111 ? 4.484 2.336 10.062 1.00 97.38 111 PHE A O 1
ATOM 821 N N . ILE A 1 112 ? 2.717 2.608 8.723 1.00 97.25 112 ILE A N 1
ATOM 822 C CA . ILE A 1 112 ? 1.913 3.353 9.698 1.00 97.25 112 ILE A CA 1
ATOM 823 C C . ILE A 1 112 ? 0.673 2.526 10.001 1.00 97.25 112 ILE A C 1
ATOM 825 O O . ILE A 1 112 ? -0.096 2.229 9.084 1.00 97.25 112 ILE A O 1
ATOM 829 N N . VAL A 1 113 ? 0.498 2.175 11.275 1.00 97.56 113 VAL A N 1
ATOM 830 C CA . VAL A 1 113 ? -0.696 1.525 11.821 1.00 97.56 113 VAL A CA 1
ATOM 831 C C . VAL A 1 113 ? -1.029 2.182 13.154 1.00 97.56 113 VAL A C 1
ATOM 833 O O . VAL A 1 113 ? -0.377 1.911 14.157 1.00 97.56 113 VAL A O 1
ATOM 836 N N . ASP A 1 114 ? -2.020 3.071 13.169 1.00 96.31 114 ASP A N 1
ATOM 837 C CA . ASP A 1 114 ? -2.384 3.803 14.387 1.00 96.31 114 ASP A CA 1
ATOM 838 C C . ASP A 1 114 ? -3.813 4.354 14.327 1.00 96.31 114 ASP A C 1
ATOM 840 O O . ASP A 1 114 ? -4.456 4.346 13.275 1.00 96.31 114 ASP A O 1
ATOM 844 N N . LYS A 1 115 ? -4.313 4.872 15.447 1.00 95.69 115 LYS A N 1
ATOM 845 C CA . LYS A 1 115 ? -5.531 5.683 15.474 1.00 95.69 115 LYS A CA 1
ATOM 846 C C . LYS A 1 115 ? -5.245 7.097 14.987 1.00 95.69 115 LYS A C 1
ATOM 848 O O . LYS A 1 115 ? -4.174 7.654 15.219 1.00 95.69 115 LYS A O 1
ATOM 853 N N . HIS A 1 116 ? -6.230 7.702 14.336 1.00 95.12 116 HIS A N 1
ATOM 854 C CA . HIS A 1 116 ? -6.157 9.112 13.985 1.00 95.12 116 HIS A CA 1
ATOM 855 C C . HIS A 1 116 ? -6.177 9.966 15.270 1.00 95.12 116 HIS A C 1
ATOM 857 O O . HIS A 1 116 ? -7.056 9.758 16.110 1.00 95.12 116 HIS A O 1
ATOM 863 N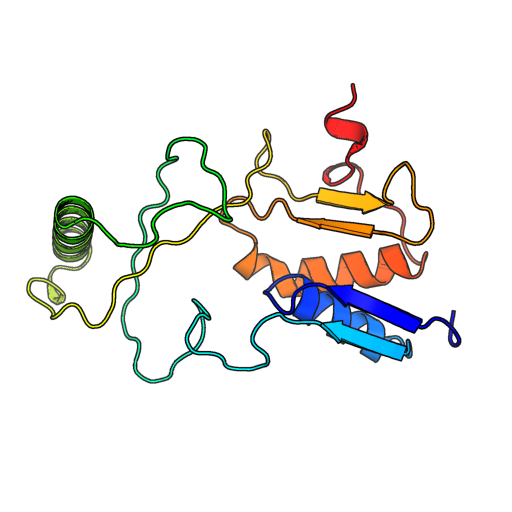 N . PRO A 1 117 ? -5.269 10.947 15.438 1.00 92.44 117 PRO A N 1
ATOM 864 C CA . PRO A 1 117 ? -5.142 11.709 16.687 1.00 92.44 117 PRO A CA 1
ATOM 865 C C . PRO A 1 117 ? -6.391 12.532 17.033 1.00 92.44 117 PRO A C 1
ATOM 867 O O . PRO A 1 117 ? -6.665 12.786 18.202 1.00 92.44 117 PRO A O 1
ATOM 870 N N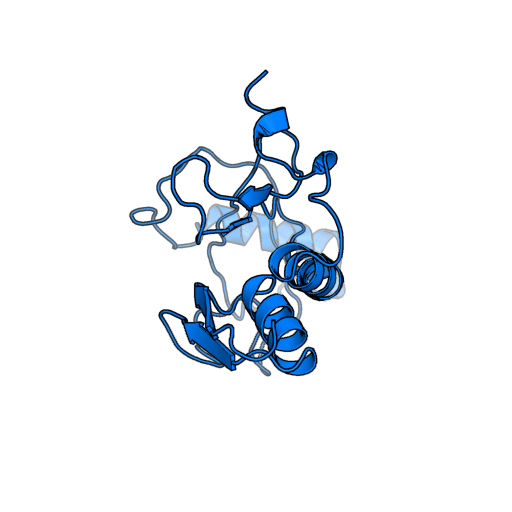 . GLU A 1 118 ? -7.161 12.924 16.018 1.00 95.00 118 GLU A N 1
ATOM 871 C CA . GLU A 1 118 ? -8.355 13.770 16.164 1.00 95.00 118 GLU A CA 1
ATOM 872 C C . GLU A 1 118 ? -9.676 13.025 15.898 1.00 95.00 118 GLU A C 1
ATOM 874 O O . GLU A 1 118 ? -10.743 13.630 15.946 1.00 95.00 118 GLU A O 1
ATOM 879 N N . ALA A 1 119 ? -9.631 11.722 15.588 1.00 95.38 119 ALA A N 1
ATOM 880 C CA . ALA A 1 119 ? -10.824 10.938 15.259 1.00 95.38 119 ALA A CA 1
ATOM 881 C C . ALA A 1 119 ? -10.731 9.529 15.861 1.00 95.38 119 ALA A C 1
ATOM 883 O O . ALA A 1 119 ? -10.080 8.634 15.324 1.00 95.38 119 ALA A O 1
ATOM 884 N N . ASP A 1 120 ? -11.417 9.331 16.985 1.00 91.62 120 ASP A N 1
ATOM 885 C CA . ASP A 1 120 ? -11.381 8.114 17.810 1.00 91.62 120 ASP A CA 1
ATOM 886 C C . ASP A 1 120 ? -11.945 6.857 17.121 1.00 91.62 120 ASP A C 1
ATOM 888 O O . ASP A 1 120 ? -11.622 5.727 17.502 1.00 91.62 120 ASP A O 1
ATOM 892 N N . ASN A 1 121 ? -12.753 7.055 16.083 1.00 93.69 121 ASN A N 1
ATOM 893 C CA . ASN A 1 121 ? -13.345 6.026 15.236 1.00 93.69 121 ASN A CA 1
ATOM 894 C C . ASN A 1 121 ? -12.545 5.746 13.950 1.00 93.69 121 ASN A C 1
ATOM 896 O O . ASN A 1 121 ? -13.000 4.961 13.116 1.00 93.69 121 ASN A O 1
ATOM 900 N N . THR A 1 122 ? -11.385 6.381 13.767 1.00 96.94 122 THR A N 1
ATOM 901 C CA . THR A 1 122 ? -10.603 6.314 12.528 1.00 96.94 122 THR A CA 1
ATOM 902 C C . THR A 1 122 ? -9.227 5.712 12.780 1.00 96.94 122 THR A C 1
ATOM 904 O O . THR A 1 122 ? -8.523 6.082 13.717 1.00 96.94 122 THR A O 1
ATOM 907 N N . TRP A 1 123 ? -8.834 4.790 11.903 1.00 97.62 123 TRP A N 1
ATOM 908 C CA . TRP A 1 123 ? -7.513 4.169 11.892 1.00 97.62 123 TRP A CA 1
ATOM 909 C C . TRP A 1 123 ? -6.773 4.519 10.607 1.00 97.62 123 TRP A C 1
ATOM 911 O O . TRP A 1 123 ? -7.371 4.628 9.535 1.00 97.62 123 TRP A O 1
ATOM 921 N N . LEU A 1 124 ? -5.462 4.663 10.722 1.00 96.94 124 LEU A N 1
ATOM 922 C CA . LEU A 1 124 ? -4.534 4.904 9.634 1.00 96.94 124 LEU A CA 1
ATOM 923 C C . LEU A 1 124 ? -3.767 3.618 9.350 1.00 96.94 124 LEU A C 1
ATOM 925 O O . LEU A 1 124 ? -3.253 2.979 10.265 1.00 96.94 124 LEU A O 1
ATOM 929 N N . LEU A 1 125 ? -3.707 3.250 8.072 1.00 97.38 125 LEU A N 1
ATOM 930 C CA . LEU A 1 125 ? -2.987 2.083 7.574 1.00 97.38 125 LEU A CA 1
ATOM 931 C C . LEU A 1 125 ? -2.311 2.448 6.252 1.00 97.38 125 LEU A C 1
ATOM 933 O O . LEU A 1 125 ? -2.987 2.669 5.247 1.00 97.38 125 LEU A O 1
ATOM 937 N N . GLY A 1 126 ? -0.983 2.521 6.238 1.00 95.75 126 GLY A N 1
ATOM 938 C CA . GLY A 1 126 ? -0.237 2.981 5.067 1.00 95.75 126 GLY A CA 1
ATOM 939 C C . GLY A 1 126 ? 1.275 2.853 5.214 1.00 95.75 126 GLY A C 1
ATOM 940 O O . GLY A 1 126 ? 1.759 2.030 5.985 1.00 95.75 126 GLY A O 1
ATOM 941 N N . GLY A 1 127 ? 2.024 3.654 4.448 1.00 94.94 127 GLY A N 1
ATOM 942 C CA . GLY A 1 127 ? 3.493 3.656 4.511 1.00 94.94 127 GLY A CA 1
ATOM 943 C C . GLY A 1 127 ? 4.121 2.377 3.958 1.00 94.94 127 GLY A C 1
ATOM 944 O O . GLY A 1 127 ? 5.005 1.799 4.571 1.00 94.94 127 GLY A O 1
ATOM 945 N N . GLY A 1 128 ? 3.609 1.864 2.835 1.00 94.25 128 GLY A N 1
ATOM 946 C CA . GLY A 1 128 ? 4.026 0.561 2.315 1.00 94.25 128 GLY A CA 1
ATOM 947 C C . GLY A 1 128 ? 5.473 0.490 1.818 1.00 94.25 128 GLY A C 1
ATOM 948 O O . GLY A 1 128 ? 5.946 -0.625 1.598 1.00 94.25 128 GLY A O 1
ATOM 949 N N . SER A 1 129 ? 6.121 1.6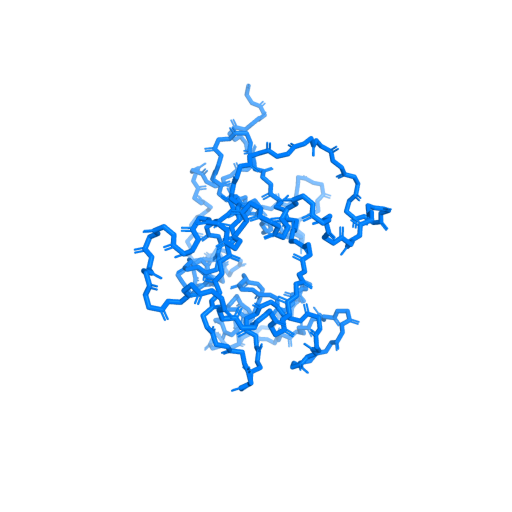37 1.579 1.00 93.75 129 SER A N 1
ATOM 950 C CA . SER A 1 129 ? 7.571 1.795 1.370 1.00 93.75 129 SER A CA 1
ATOM 951 C C . SER A 1 129 ? 8.225 0.763 0.433 1.00 93.75 129 SER A C 1
ATOM 953 O O . SER A 1 129 ? 9.320 0.266 0.664 1.00 93.75 129 SER A O 1
ATOM 955 N N . GLY A 1 130 ? 7.515 0.372 -0.632 1.00 91.56 130 GLY A N 1
ATOM 956 C CA . GLY A 1 130 ? 7.973 -0.619 -1.618 1.00 91.56 130 GLY A CA 1
ATOM 957 C C . GLY A 1 130 ? 7.862 -2.093 -1.204 1.00 91.56 130 GLY A C 1
ATOM 958 O O . GLY A 1 130 ? 8.044 -2.980 -2.038 1.00 91.56 130 GLY A O 1
ATOM 959 N N . HIS A 1 131 ? 7.496 -2.403 0.042 1.00 93.12 131 HIS A N 1
ATOM 960 C CA . HIS A 1 131 ? 7.403 -3.779 0.546 1.00 93.12 131 HIS A 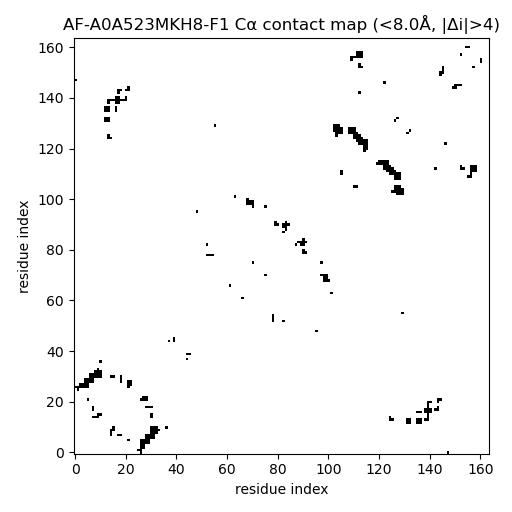CA 1
ATOM 961 C C . HIS A 1 131 ? 6.021 -4.180 1.071 1.00 93.12 131 HIS A C 1
ATOM 963 O O . HIS A 1 131 ? 5.861 -5.305 1.547 1.00 93.12 131 HIS A O 1
ATOM 969 N N . GLY A 1 132 ? 5.002 -3.330 0.944 1.00 92.44 132 GLY A N 1
ATOM 970 C CA . GLY A 1 132 ? 3.663 -3.615 1.463 1.00 92.44 132 GLY A CA 1
ATOM 971 C C . GLY A 1 132 ? 3.018 -4.900 0.928 1.00 92.44 132 GLY A C 1
ATOM 972 O O . GLY A 1 132 ? 2.442 -5.667 1.695 1.00 92.44 132 GLY A O 1
ATOM 973 N N . PHE A 1 133 ? 3.164 -5.203 -0.368 1.00 91.31 133 PHE A N 1
ATOM 974 C CA . PHE A 1 133 ? 2.472 -6.346 -0.986 1.00 91.31 133 PHE A CA 1
ATOM 975 C C . PHE A 1 133 ? 2.754 -7.686 -0.284 1.00 91.31 133 PHE A C 1
ATOM 977 O O . PHE A 1 133 ? 1.821 -8.424 0.022 1.00 91.31 133 PHE A O 1
ATOM 984 N N . LYS A 1 134 ? 4.025 -7.982 0.021 1.00 93.06 134 LYS A N 1
ATOM 985 C CA . LYS A 1 134 ? 4.431 -9.247 0.663 1.00 93.06 134 LYS A CA 1
ATOM 986 C C . LYS A 1 134 ? 4.024 -9.351 2.136 1.00 93.06 134 LYS A C 1
ATOM 988 O O . LYS A 1 134 ? 3.935 -10.458 2.650 1.00 93.06 134 LYS A O 1
ATOM 993 N N . HIS A 1 135 ? 3.745 -8.222 2.790 1.00 95.94 135 HIS A N 1
ATOM 994 C CA . HIS A 1 135 ? 3.340 -8.179 4.197 1.00 95.94 135 HIS A CA 1
ATOM 995 C C . HIS A 1 135 ? 1.823 -8.128 4.391 1.00 95.94 135 HIS A C 1
ATOM 997 O O . HIS A 1 135 ? 1.364 -8.348 5.505 1.00 95.94 135 HIS A O 1
ATOM 1003 N N . GLY A 1 136 ? 1.046 -7.884 3.328 1.00 95.75 136 GLY A N 1
ATOM 1004 C CA . GLY A 1 136 ? -0.413 -7.746 3.380 1.00 95.75 136 GLY A CA 1
ATOM 1005 C C . GLY A 1 136 ? -1.136 -8.771 4.266 1.00 95.75 136 GLY A C 1
ATOM 1006 O O . GLY A 1 136 ? -1.892 -8.343 5.135 1.00 95.75 136 GLY A O 1
ATOM 1007 N N . PRO A 1 137 ? -0.878 -10.091 4.130 1.00 97.06 137 PRO A N 1
ATOM 1008 C CA . PRO A 1 137 ? -1.522 -11.100 4.970 1.00 97.06 137 PRO A CA 1
ATOM 1009 C C . PRO A 1 137 ? -1.272 -10.913 6.472 1.00 97.06 137 PRO A C 1
ATOM 1011 O O . PRO A 1 137 ? -2.228 -10.829 7.240 1.00 97.06 137 PRO A O 1
ATOM 1014 N N . ALA A 1 138 ? -0.003 -10.802 6.879 1.00 97.31 138 ALA A N 1
ATOM 1015 C CA . ALA A 1 138 ? 0.380 -10.662 8.286 1.00 97.31 138 ALA A CA 1
ATOM 1016 C C . ALA A 1 138 ? -0.041 -9.300 8.858 1.00 97.31 138 ALA A C 1
ATOM 1018 O O . ALA A 1 138 ? -0.567 -9.218 9.967 1.00 97.31 138 ALA A O 1
ATOM 1019 N N . LEU A 1 139 ? 0.129 -8.230 8.075 1.00 97.38 139 LEU A N 1
ATOM 1020 C CA . LEU A 1 139 ? -0.262 -6.884 8.479 1.00 97.38 139 LEU A CA 1
ATOM 1021 C C . LEU A 1 139 ? -1.781 -6.785 8.659 1.00 97.38 139 LEU A C 1
ATOM 1023 O O . LEU A 1 139 ? -2.243 -6.214 9.639 1.00 97.38 139 LEU A O 1
ATOM 1027 N N . GLY A 1 140 ? -2.568 -7.377 7.757 1.00 98.00 140 GLY A N 1
ATOM 1028 C CA . GLY A 1 140 ? -4.027 -7.362 7.853 1.00 98.00 140 GLY A CA 1
ATOM 1029 C C . GLY A 1 140 ? -4.571 -8.129 9.061 1.00 98.00 140 GLY A C 1
ATOM 1030 O O . GLY A 1 140 ? -5.577 -7.717 9.638 1.00 98.00 140 GLY A O 1
ATOM 1031 N N . GLU A 1 141 ? -3.915 -9.219 9.464 1.00 98.25 141 GLU A N 1
ATOM 1032 C CA . GLU A 1 141 ? -4.242 -9.946 10.699 1.00 98.25 141 GLU A CA 1
ATOM 1033 C C . GLU A 1 141 ? -3.966 -9.086 11.939 1.00 98.25 141 GLU A C 1
ATOM 1035 O O . GLU A 1 141 ? -4.863 -8.882 12.761 1.00 98.25 141 GLU A O 1
ATOM 1040 N N . MET A 1 142 ? -2.765 -8.505 12.027 1.00 98.25 142 MET A N 1
ATOM 1041 C CA . MET A 1 142 ? -2.364 -7.625 13.128 1.00 98.25 142 MET A CA 1
ATOM 1042 C C . MET A 1 142 ? -3.290 -6.408 13.259 1.00 98.25 142 MET A C 1
ATOM 1044 O O . MET A 1 142 ? -3.788 -6.122 14.348 1.00 98.25 142 MET A O 1
ATOM 1048 N N . VAL A 1 143 ? -3.573 -5.715 12.150 1.00 98.06 143 VAL A N 1
ATOM 1049 C CA . VAL A 1 143 ? -4.442 -4.527 12.140 1.00 98.06 143 VAL A CA 1
ATOM 1050 C C . VAL A 1 143 ? -5.848 -4.882 12.616 1.00 98.06 143 VAL A C 1
ATOM 1052 O O . VAL A 1 143 ? -6.423 -4.151 13.418 1.00 98.06 143 VAL A O 1
ATOM 1055 N N . ALA A 1 144 ? -6.419 -6.002 12.161 1.00 97.81 144 ALA A N 1
ATOM 1056 C CA . ALA A 1 144 ? -7.747 -6.421 12.601 1.00 97.81 144 ALA A CA 1
ATOM 1057 C C . ALA A 1 144 ? -7.793 -6.664 14.120 1.00 97.81 144 ALA A C 1
ATOM 1059 O O . ALA A 1 144 ? -8.733 -6.218 14.782 1.00 97.81 144 ALA A O 1
ATOM 1060 N N . ALA A 1 145 ? -6.763 -7.303 14.684 1.00 97.44 145 ALA A N 1
ATOM 1061 C CA . ALA A 1 145 ? -6.656 -7.526 16.123 1.00 97.44 145 ALA A CA 1
ATOM 1062 C C . ALA A 1 145 ? -6.526 -6.207 16.914 1.00 97.44 145 ALA A C 1
ATOM 1064 O O . ALA A 1 145 ? -7.189 -6.037 17.940 1.00 97.44 145 ALA A O 1
ATOM 1065 N N . GLN A 1 146 ? -5.741 -5.245 16.417 1.00 96.88 146 GLN A N 1
ATOM 1066 C CA . GLN A 1 146 ? -5.595 -3.912 17.021 1.00 96.88 146 GLN A CA 1
ATOM 1067 C C . GLN A 1 146 ? -6.898 -3.107 16.980 1.00 96.88 146 GLN A C 1
ATOM 1069 O O . GLN A 1 146 ? -7.329 -2.569 18.001 1.00 96.88 146 GLN A O 1
ATOM 1074 N N . VAL A 1 147 ? -7.579 -3.084 15.829 1.00 96.25 147 VAL A N 1
ATOM 1075 C CA . VAL A 1 147 ? -8.884 -2.419 15.652 1.00 96.25 147 VAL A CA 1
ATOM 1076 C C . VAL A 1 147 ? -9.930 -2.987 16.612 1.00 96.25 147 VAL A C 1
ATOM 1078 O O . VAL A 1 147 ? -10.751 -2.245 17.152 1.00 96.25 147 VAL A O 1
ATOM 1081 N N . LEU A 1 148 ? -9.888 -4.297 16.869 1.00 95.31 148 LEU A N 1
ATOM 1082 C CA . LEU A 1 148 ? -10.789 -4.966 17.805 1.00 95.31 148 LEU A CA 1
ATOM 1083 C C . LEU A 1 148 ? -10.373 -4.830 19.277 1.00 95.31 148 LEU A C 1
ATOM 1085 O O . LEU A 1 148 ? -11.097 -5.324 20.143 1.00 95.31 148 LEU A O 1
ATOM 1089 N N . GLY A 1 149 ? -9.254 -4.162 19.571 1.00 94.56 149 GLY A N 1
ATOM 1090 C CA . GLY A 1 149 ? -8.729 -3.987 20.926 1.00 94.56 149 GLY A CA 1
ATOM 1091 C C . GLY A 1 149 ? -8.207 -5.280 21.554 1.00 94.56 149 GLY A C 1
ATOM 1092 O O . GLY A 1 149 ? -8.175 -5.397 22.775 1.00 94.56 149 GLY A O 1
ATOM 1093 N N . GLN A 1 150 ? -7.847 -6.269 20.735 1.00 95.94 150 GLN A N 1
ATOM 1094 C CA . GLN A 1 150 ? -7.352 -7.571 21.192 1.00 95.94 150 GLN A CA 1
ATOM 1095 C C . GLN A 1 150 ? -5.860 -7.528 21.527 1.00 95.94 150 GLN A C 1
ATOM 1097 O O . GLN A 1 150 ? -5.413 -8.240 22.423 1.00 95.94 150 GLN A O 1
ATOM 1102 N N . ILE A 1 151 ? -5.105 -6.690 20.815 1.00 97.12 151 ILE A N 1
ATOM 1103 C CA . ILE A 1 151 ? -3.680 -6.438 21.040 1.00 97.12 151 ILE A CA 1
ATOM 1104 C C . ILE A 1 151 ? -3.416 -4.922 21.005 1.00 97.12 151 ILE A C 1
ATOM 1106 O O . ILE A 1 151 ? -4.192 -4.191 20.378 1.00 97.12 151 ILE A O 1
ATOM 1110 N N . PRO A 1 152 ? -2.361 -4.427 21.677 1.00 96.31 152 PRO A N 1
ATOM 1111 C CA . PRO A 1 152 ? -1.991 -3.016 21.619 1.00 96.31 152 PRO A CA 1
ATOM 1112 C C . PRO A 1 152 ? -1.455 -2.611 20.236 1.00 96.31 152 PRO A C 1
ATOM 1114 O O . PRO A 1 152 ? -1.087 -3.457 19.416 1.00 96.31 152 PRO A O 1
ATOM 1117 N N . VAL A 1 153 ? -1.405 -1.297 19.993 1.00 95.06 153 VAL A N 1
ATOM 1118 C CA . VAL A 1 153 ? -0.706 -0.719 18.835 1.00 95.06 153 VAL A CA 1
ATOM 1119 C C . VAL A 1 153 ? 0.779 -1.074 18.918 1.00 95.06 153 VAL A C 1
ATOM 1121 O O . VAL A 1 153 ? 1.372 -1.012 19.992 1.00 95.06 153 VAL A O 1
ATOM 1124 N N . GLU A 1 154 ? 1.356 -1.454 17.780 1.00 95.62 154 GLU A N 1
ATOM 1125 C CA . GLU A 1 154 ? 2.778 -1.769 17.659 1.00 95.62 154 GLU A CA 1
ATOM 1126 C C . GLU A 1 154 ? 3.577 -0.465 17.633 1.00 95.62 154 GLU A C 1
ATOM 1128 O O 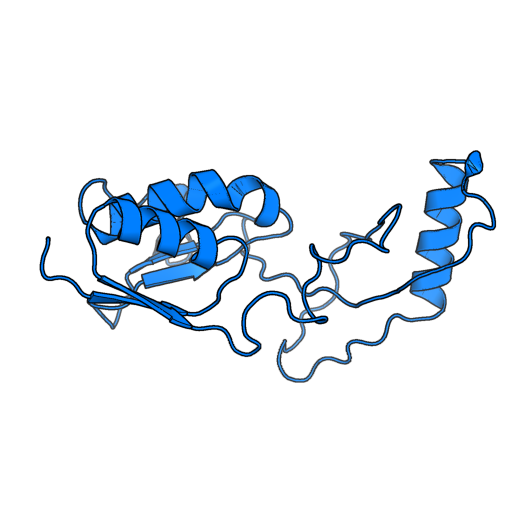. GLU A 1 154 ? 3.356 0.383 16.764 1.00 95.62 154 GLU A O 1
ATOM 1133 N N . GLU A 1 155 ? 4.504 -0.294 18.576 1.00 95.19 155 GLU A N 1
ATOM 1134 C CA . GLU A 1 155 ? 5.237 0.966 18.744 1.00 95.19 155 GLU A CA 1
ATOM 1135 C C . GLU A 1 155 ? 6.062 1.302 17.500 1.00 95.19 155 GLU A C 1
ATOM 1137 O O . GLU A 1 155 ? 6.120 2.466 17.097 1.00 95.19 155 GLU A O 1
ATOM 1142 N N . THR A 1 156 ? 6.622 0.284 16.837 1.00 95.69 156 THR A N 1
ATOM 1143 C CA . THR A 1 156 ? 7.363 0.438 15.577 1.00 95.69 156 THR A CA 1
ATOM 1144 C C . THR A 1 156 ? 6.512 1.058 14.466 1.00 95.69 156 THR A C 1
ATOM 1146 O O . THR A 1 156 ? 7.042 1.778 13.627 1.00 95.69 156 THR A O 1
ATOM 1149 N N . PHE A 1 157 ? 5.193 0.837 14.460 1.00 97.12 157 PHE A N 1
ATOM 1150 C CA . PHE A 1 157 ? 4.297 1.337 13.409 1.00 97.12 157 PHE A CA 1
ATOM 1151 C C . PHE A 1 157 ? 3.418 2.513 13.846 1.00 97.12 157 PHE A C 1
ATOM 1153 O O . PHE A 1 157 ? 2.681 3.057 13.017 1.00 97.12 157 PHE A O 1
ATOM 1160 N N . SER A 1 158 ? 3.521 2.957 15.100 1.00 95.88 158 SER A N 1
ATOM 1161 C CA . SER A 1 158 ? 2.776 4.112 15.606 1.00 95.88 158 SER A CA 1
ATOM 1162 C C . SER A 1 158 ? 3.198 5.409 14.912 1.00 95.88 158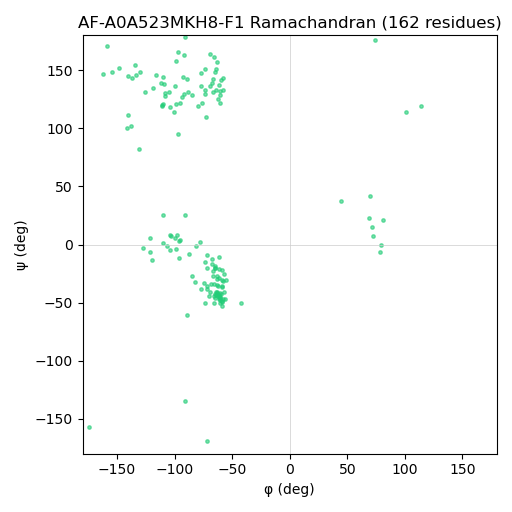 SER A C 1
ATOM 1164 O O . SER A 1 158 ? 4.365 5.593 14.552 1.00 95.88 158 SER A O 1
ATOM 1166 N N . LEU A 1 159 ? 2.259 6.347 14.766 1.00 93.75 159 LEU A N 1
ATOM 1167 C CA . LEU A 1 159 ? 2.546 7.714 14.322 1.00 93.75 159 LEU A CA 1
ATOM 1168 C C . LEU A 1 159 ? 3.444 8.472 15.303 1.00 93.75 159 LEU A C 1
ATOM 1170 O O . LEU A 1 159 ? 4.222 9.333 14.888 1.00 93.75 159 LEU A O 1
ATOM 1174 N N . ALA A 1 160 ? 3.362 8.145 16.595 1.00 93.06 160 ALA A N 1
ATOM 1175 C CA . ALA A 1 160 ? 4.101 8.831 17.648 1.00 93.06 160 ALA A CA 1
ATOM 1176 C C . ALA A 1 160 ? 5.622 8.774 17.442 1.00 93.06 160 ALA A C 1
ATOM 1178 O O . ALA A 1 160 ? 6.337 9.638 17.948 1.00 93.06 160 ALA A O 1
ATOM 1179 N N . ARG A 1 161 ? 6.125 7.802 16.668 1.00 95.12 161 ARG A N 1
ATOM 1180 C CA . ARG A 1 161 ? 7.553 7.683 16.345 1.00 95.12 161 ARG A CA 1
ATOM 1181 C C . ARG A 1 161 ? 8.101 8.847 15.511 1.00 95.12 161 ARG A C 1
ATOM 1183 O O . ARG A 1 161 ? 9.303 9.074 15.539 1.00 95.12 161 ARG A O 1
ATOM 1190 N N . PHE A 1 162 ? 7.237 9.599 14.824 1.00 93.00 162 PHE A N 1
ATOM 1191 C CA . PHE A 1 162 ? 7.609 10.793 14.048 1.00 93.00 162 PHE A CA 1
ATOM 1192 C C . PHE A 1 162 ? 7.236 12.115 14.724 1.00 93.00 162 PHE A C 1
ATOM 1194 O O . PHE A 1 162 ? 7.539 13.179 14.197 1.00 93.00 162 PHE A O 1
ATOM 1201 N N . MET A 1 163 ? 6.548 12.061 15.865 1.00 82.75 163 MET A N 1
ATOM 12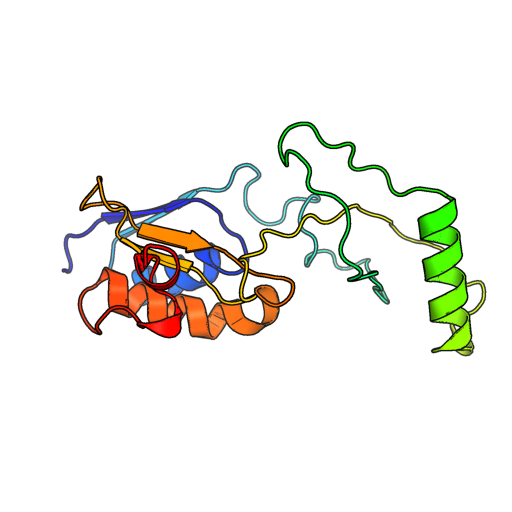02 C CA . MET A 1 163 ? 6.081 13.246 16.594 1.00 82.75 163 MET A CA 1
ATOM 1203 C C . MET A 1 163 ? 7.013 13.631 17.755 1.00 82.75 163 MET A C 1
ATOM 1205 O O . MET A 1 163 ? 6.646 14.473 18.574 1.00 82.75 163 MET A O 1
ATOM 1209 N N . ARG A 1 164 ? 8.181 12.987 17.854 1.00 58.38 164 ARG A N 1
ATOM 1210 C CA . ARG A 1 164 ? 9.197 13.230 18.885 1.00 58.38 164 ARG A CA 1
ATOM 1211 C C . ARG A 1 164 ? 10.316 14.123 18.375 1.00 58.38 164 ARG A C 1
ATOM 1213 O O . ARG A 1 164 ? 10.686 13.972 17.192 1.00 58.38 164 ARG A O 1
#

Foldseek 3Di:
DLAAEDEQEACPLASVLLQVLLVVVNHHYHYDHPQDPPDPPDPPDDPPDDDDDDDLDDDDDDDPVPDDWDDDPVNVVVRQVVCCVVPVVCNPPDDPDDTDDDAPADPVQDWAWAADPVDNSDIDTHRCSVPSNVCSNVNSNVNNCCNVVNDDDDPRRYPVVVVD

Mean predicted aligned error: 5.0 Å

pLDDT: mean 91.02, std 8.5, range [56.91, 98.25]

Secondary structure (DSSP, 8-state):
-TT-EEEEE--STTHHHHHHHHHHTT-EEEEE-SS-TT-TT-SS--TT---------------TTT---PPPHHHHHHHHHHHHHH-GGGTT--------------TTS--EEEEETTEEEEEEEE--TTTHHHHHHHHHHHHHHHHTTSSPPPGGG-GGGG--

Sequence (164 aa):
HRNAHVAVIGAGAFGGWTALNLLRSGVQVTLLDAWGPGHSRSSSGGEQRGFKIADDASGPEHDPSTTERTVTAAGISAATNYIGYRFPGLRGAPLIESRVCQYTNTPDGDFIVDKHPEADNTWLLGGGSGHGFKHGPALGEMVAAQVLGQIPVEETFSLARFMR

Radius of gyration: 18.78 Å; Cα contacts (8 Å, |Δi|>4): 193; chains: 1; bounding box: 44×30×49 Å

Nearest PDB structures (foldseek):
  3if9-assembly2_D-3  TM=8.447E-01  e=1.075E-02  Bacillus subtilis
  3if9-assembly2_C-3  TM=8.692E-01  e=1.467E-02  Bacillus subtilis
  1ng3-assembly1_A  TM=8.177E-01  e=1.144E-02  Bacillus subtilis
  1ryi-assembly1_A  TM=8.674E-01  e=2.266E-02  Bacillus subtilis
  6pxs-assembly1_C  TM=8.513E-01  e=3.963E-02  Chelativorans sp. BNC1

Solvent-accessible surface area (backbone atoms only — not comparable to full-atom values): 10328 Å² total; per-residue (Å²): 114,75,84,44,75,47,77,34,82,40,64,50,50,48,36,42,33,21,48,50,41,32,41,74,71,54,29,48,67,48,81,40,51,98,70,56,87,90,40,88,86,48,93,86,67,70,94,87,66,76,95,81,87,80,86,83,73,87,72,80,91,74,56,90,90,76,58,83,62,74,70,49,73,66,56,51,51,52,51,55,52,50,46,25,66,79,38,60,92,50,50,90,60,81,84,88,79,86,70,63,83,86,75,50,66,37,99,85,48,46,49,36,42,37,68,40,96,90,38,96,91,40,73,46,79,48,26,38,41,88,54,38,70,87,39,9,65,64,52,6,47,52,49,29,35,34,78,70,67,74,44,77,77,51,69,86,21,29,65,66,74,74,75,113